Protein AF-A0A970WZ33-F1 (afdb_monomer)

Radius of gyration: 19.09 Å; Cα contacts (8 Å, |Δi|>4): 164; chains: 1; bounding box: 56×36×46 Å

Sequence (164 aa):
ATIVTFFVGNKPKPFRVVYDGVVKSFSAMSLLMGVGMFVQILTLNGARGYFVVNALSLPDAWQYVGIAITLPIFGGISAFASASILGGPFVMALLASNEIVVASALSLMAALGEFLPPTAMSATFASNVVGEEKHLNITKAALIPLGVCLAYAMIFIIFIAKIW

Structure (mmCIF, N/CA/C/O backbone):
data_AF-A0A970WZ33-F1
#
_entry.id   AF-A0A970WZ33-F1
#
loop_
_atom_site.group_PDB
_atom_site.id
_atom_site.type_symbol
_atom_site.label_atom_id
_atom_site.label_alt_id
_atom_site.label_comp_id
_atom_site.label_asym_id
_atom_site.label_entity_id
_atom_site.label_seq_id
_atom_site.pdbx_PDB_ins_code
_atom_site.Cartn_x
_atom_site.Cartn_y
_atom_site.Cartn_z
_atom_site.occupancy
_atom_site.B_iso_or_equiv
_atom_site.auth_seq_id
_atom_site.auth_comp_id
_atom_site.auth_asym_id
_atom_site.auth_atom_id
_atom_site.pdbx_PDB_model_num
ATOM 1 N N . ALA A 1 1 ? -27.255 -0.936 0.054 1.00 49.78 1 ALA A N 1
ATOM 2 C CA . ALA A 1 1 ? -27.794 -0.730 1.418 1.00 49.78 1 ALA A CA 1
ATOM 3 C C . ALA A 1 1 ? -28.642 0.545 1.542 1.00 49.78 1 ALA A C 1
ATOM 5 O O . ALA A 1 1 ? -29.713 0.467 2.116 1.00 49.78 1 ALA A O 1
ATOM 6 N N . THR A 1 2 ? -28.235 1.684 0.966 1.00 54.97 2 THR A N 1
ATOM 7 C CA . THR A 1 2 ? -28.868 3.013 1.148 1.00 54.97 2 THR A CA 1
ATOM 8 C C . THR A 1 2 ? -30.343 3.136 0.735 1.00 54.97 2 THR A C 1
ATOM 10 O O . THR A 1 2 ? -31.091 3.868 1.374 1.00 54.97 2 THR A O 1
ATOM 13 N N . ILE A 1 3 ? -30.789 2.422 -0.305 1.00 57.09 3 ILE A N 1
ATOM 14 C CA . ILE A 1 3 ? -32.181 2.511 -0.795 1.00 57.09 3 ILE A CA 1
ATOM 15 C C . ILE A 1 3 ? -33.164 1.828 0.171 1.00 57.09 3 ILE A C 1
ATOM 17 O O . ILE A 1 3 ? -34.266 2.322 0.393 1.00 57.09 3 ILE A O 1
ATOM 21 N N . VAL A 1 4 ? -32.751 0.721 0.794 1.00 53.09 4 VAL A N 1
ATOM 22 C CA . VAL A 1 4 ? -33.619 -0.093 1.663 1.00 53.09 4 VAL A CA 1
ATOM 23 C C . VAL A 1 4 ? -33.851 0.595 3.015 1.00 53.09 4 VAL A C 1
ATOM 25 O O . VAL A 1 4 ? -34.934 0.509 3.588 1.00 53.09 4 VAL A O 1
ATOM 28 N N . THR A 1 5 ? -32.873 1.367 3.496 1.00 58.66 5 THR A N 1
ATOM 29 C CA . THR A 1 5 ? -32.975 2.125 4.751 1.00 58.66 5 THR A CA 1
ATOM 30 C C . THR A 1 5 ? -33.986 3.270 4.688 1.00 58.66 5 THR A C 1
ATOM 32 O O . THR A 1 5 ? -34.529 3.651 5.722 1.00 58.66 5 THR A O 1
ATOM 35 N N . PHE A 1 6 ? -34.270 3.801 3.493 1.00 58.91 6 PHE A N 1
ATOM 36 C CA . PHE A 1 6 ? -35.223 4.901 3.308 1.00 58.91 6 PHE A CA 1
ATOM 37 C C . PHE A 1 6 ? -36.682 4.463 3.508 1.00 58.91 6 PHE A C 1
ATOM 39 O O . PHE A 1 6 ? -37.526 5.287 3.847 1.00 58.91 6 PHE A O 1
ATOM 46 N N . PHE A 1 7 ? -36.969 3.170 3.315 1.00 58.44 7 PHE A N 1
ATOM 47 C CA . PHE A 1 7 ? -38.326 2.617 3.354 1.00 58.44 7 PHE A CA 1
ATOM 48 C C . PHE A 1 7 ? -38.691 1.921 4.676 1.00 58.44 7 PHE A C 1
ATOM 50 O O . PHE A 1 7 ? -39.873 1.761 4.960 1.00 58.44 7 PHE A O 1
ATOM 57 N N . VAL A 1 8 ? -37.706 1.521 5.489 1.00 59.72 8 VAL A N 1
ATOM 58 C CA . VAL A 1 8 ? -37.926 0.719 6.716 1.00 59.72 8 VAL A CA 1
ATOM 59 C C . VAL A 1 8 ? -37.568 1.486 8.004 1.00 59.72 8 VAL A C 1
ATOM 61 O O . VAL A 1 8 ? -37.979 1.099 9.095 1.00 59.72 8 VAL A O 1
ATOM 64 N N . GLY A 1 9 ? -36.822 2.594 7.909 1.00 57.22 9 GLY A N 1
ATOM 65 C CA . GLY A 1 9 ? -36.303 3.337 9.062 1.00 57.22 9 GLY A CA 1
ATOM 66 C C . GLY A 1 9 ? -37.112 4.579 9.456 1.00 57.22 9 GLY A C 1
ATOM 67 O O . GLY A 1 9 ? -37.678 5.275 8.618 1.00 57.22 9 GLY A O 1
ATOM 68 N N . ASN A 1 10 ? -37.110 4.889 10.756 1.00 63.41 10 ASN A N 1
ATOM 69 C CA . ASN A 1 10 ? -37.686 6.104 11.347 1.00 63.41 10 ASN A CA 1
ATOM 70 C C . ASN A 1 10 ? -37.208 7.374 10.604 1.00 63.41 10 ASN A C 1
ATOM 72 O O . ASN A 1 10 ? -36.025 7.453 10.276 1.00 63.41 10 ASN A O 1
ATOM 76 N N . LYS A 1 11 ? -38.092 8.364 10.362 1.00 58.56 11 LYS A N 1
ATOM 77 C CA . LYS A 1 11 ? -37.810 9.561 9.530 1.00 58.56 11 LYS A CA 1
ATOM 78 C C . LYS A 1 11 ? -36.447 10.188 9.889 1.00 58.56 11 LYS A C 1
ATOM 80 O O . LYS A 1 11 ? -36.343 10.818 10.949 1.00 58.56 11 LYS A O 1
ATOM 85 N N . PRO A 1 12 ? -35.404 10.057 9.047 1.00 61.62 12 PRO A N 1
ATOM 86 C CA . PRO A 1 12 ? -34.106 10.624 9.371 1.00 61.62 12 PRO A CA 1
ATOM 87 C C . PRO A 1 12 ? -34.217 12.150 9.338 1.00 61.62 12 PRO A C 1
ATOM 89 O O . PRO A 1 12 ? -34.685 12.725 8.359 1.00 61.62 12 PRO A O 1
ATOM 92 N N . LYS A 1 13 ? -33.794 12.827 10.411 1.00 75.81 13 LYS A N 1
ATOM 93 C CA . LYS A 1 13 ? -33.644 14.290 10.405 1.00 75.81 13 LYS A CA 1
ATOM 94 C C . LYS A 1 13 ? -32.429 14.615 9.525 1.00 75.81 13 LYS A C 1
ATOM 96 O O . LYS A 1 13 ? -31.311 14.365 9.985 1.00 75.81 13 LYS A O 1
ATOM 101 N N . PRO A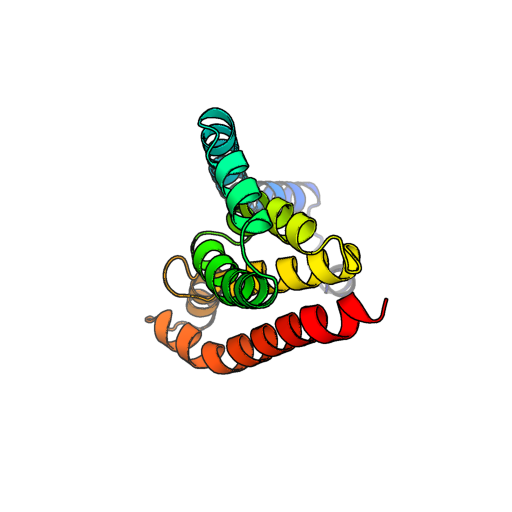 1 14 ? -32.596 15.164 8.305 1.00 75.88 14 PRO A N 1
ATOM 102 C CA . PRO A 1 14 ? -31.507 15.269 7.328 1.00 75.88 14 PRO A CA 1
ATOM 103 C C . PRO A 1 14 ? -30.322 16.066 7.880 1.00 75.88 14 PRO A C 1
ATOM 105 O O . PRO A 1 14 ? -29.174 15.673 7.716 1.00 75.88 14 PRO A O 1
ATOM 108 N N . PHE A 1 15 ? -30.606 17.115 8.654 1.00 78.38 15 PHE A N 1
ATOM 109 C CA . PHE A 1 15 ? -29.592 17.965 9.274 1.00 78.38 15 PHE A CA 1
ATOM 110 C C . PHE A 1 15 ? -28.697 17.223 10.282 1.00 78.38 15 PHE A C 1
ATOM 112 O O . PHE A 1 15 ? -27.497 17.466 10.347 1.00 78.38 15 PHE A O 1
ATOM 119 N N . ARG A 1 16 ? -29.266 16.281 11.049 1.00 81.69 16 ARG A N 1
ATOM 120 C CA . ARG A 1 16 ? -28.522 15.506 12.053 1.00 81.69 16 ARG A CA 1
ATOM 121 C C . ARG A 1 16 ? -27.679 14.410 11.407 1.00 81.69 16 ARG A C 1
ATOM 123 O O . ARG A 1 16 ? -26.558 14.190 11.834 1.00 81.69 16 ARG A O 1
ATOM 130 N N . VAL A 1 17 ? -28.183 13.784 10.341 1.00 84.56 17 VAL A N 1
ATOM 131 C CA . VAL A 1 17 ? -27.427 12.782 9.570 1.00 84.56 17 VAL A CA 1
ATOM 132 C C . VAL A 1 17 ? -26.228 13.417 8.864 1.00 84.56 17 VAL A C 1
ATOM 134 O O . VAL A 1 17 ? -25.144 12.842 8.880 1.00 84.56 17 VAL A O 1
ATOM 137 N N . VAL A 1 18 ? -26.399 14.612 8.288 1.00 85.12 18 VAL A N 1
ATOM 138 C CA . VAL A 1 18 ? -25.289 15.368 7.689 1.00 85.12 18 VAL A CA 1
ATOM 139 C C . VAL A 1 18 ? -24.264 15.751 8.755 1.00 85.12 18 VAL A C 1
ATOM 141 O O . VAL A 1 18 ? -23.078 15.513 8.554 1.00 85.12 18 VAL A O 1
ATOM 144 N N . TYR A 1 19 ? -24.709 16.271 9.905 1.00 88.12 19 TYR A N 1
ATOM 145 C CA . TYR A 1 19 ? -23.815 16.602 11.016 1.00 88.12 19 TYR A CA 1
ATOM 146 C C . TYR A 1 19 ? -23.018 15.381 11.499 1.00 88.12 19 TYR A C 1
ATOM 148 O O . TYR A 1 19 ? -21.792 15.427 11.539 1.00 88.12 19 TYR A O 1
ATOM 156 N N . ASP A 1 20 ? -23.690 14.259 11.771 1.00 86.12 20 ASP A N 1
ATOM 157 C CA . ASP A 1 20 ? -23.037 13.021 12.209 1.00 86.12 20 ASP A CA 1
ATOM 158 C C . ASP A 1 20 ? -22.085 12.464 11.135 1.00 86.12 20 ASP A C 1
ATOM 160 O O . ASP A 1 20 ? -21.044 11.893 11.459 1.00 86.12 20 ASP A O 1
ATOM 164 N N . GLY A 1 21 ? -22.413 12.642 9.852 1.00 84.75 21 GLY A N 1
ATOM 165 C CA . GLY A 1 21 ? -21.550 12.270 8.731 1.00 84.75 21 GLY A CA 1
ATOM 166 C C . GLY A 1 21 ? -20.270 13.105 8.669 1.00 84.75 21 GLY A C 1
ATOM 167 O O . GLY A 1 21 ? -19.180 12.548 8.520 1.00 84.75 21 GLY A O 1
ATOM 168 N N . VAL A 1 22 ? -20.380 14.425 8.847 1.00 88.56 22 VAL A N 1
ATOM 169 C CA . VAL A 1 22 ? -19.219 15.328 8.919 1.00 88.56 22 VAL A CA 1
ATOM 170 C C . VAL A 1 22 ? -18.355 14.976 10.128 1.00 88.56 22 VAL A C 1
ATOM 172 O O . VAL A 1 22 ? -17.144 14.824 9.986 1.00 88.56 22 VAL A O 1
ATOM 175 N N . VAL A 1 23 ? -18.973 14.745 11.292 1.00 87.94 23 VAL A N 1
ATOM 176 C CA . VAL A 1 23 ? -18.245 14.386 12.515 1.00 87.94 23 VAL A CA 1
ATOM 177 C C . VAL A 1 23 ? -17.467 13.078 12.346 1.00 87.94 23 VAL A C 1
ATOM 179 O O . VAL A 1 23 ? -16.292 13.011 12.700 1.00 87.94 23 VAL A O 1
ATOM 182 N N . LYS A 1 24 ? -18.075 12.054 11.735 1.00 85.31 24 LYS A N 1
ATOM 183 C CA . LYS A 1 24 ? -17.392 10.784 11.426 1.00 85.31 24 LYS A CA 1
ATOM 184 C C . LYS A 1 24 ? -16.258 10.946 10.410 1.00 85.31 24 LYS A C 1
ATOM 186 O O . LYS A 1 24 ? -15.265 10.228 10.488 1.00 85.31 24 LYS A O 1
ATOM 191 N N . SER A 1 25 ? -16.378 11.898 9.485 1.00 86.50 25 SER A N 1
ATOM 192 C CA . SER A 1 25 ? -15.369 12.145 8.448 1.00 86.50 25 SER A CA 1
ATOM 193 C C . SER A 1 25 ? -14.096 12.793 8.996 1.00 86.50 25 SER A C 1
ATOM 195 O O . SER A 1 25 ? -13.032 12.613 8.404 1.00 86.50 25 SER A O 1
ATOM 197 N N . PHE A 1 26 ? -14.152 13.478 10.147 1.00 88.31 26 PHE A N 1
ATOM 198 C CA . PHE A 1 26 ? -12.967 14.111 10.740 1.00 88.31 26 PHE A CA 1
ATOM 199 C C . PHE A 1 26 ? -11.827 13.128 11.006 1.00 88.31 26 PHE A C 1
ATOM 201 O O . PHE A 1 26 ? -10.669 13.497 10.829 1.00 88.31 26 PHE A O 1
ATOM 208 N N . SER A 1 27 ? -12.136 11.877 11.367 1.00 83.50 27 SER A N 1
ATOM 209 C CA . SER A 1 27 ? -11.105 10.855 11.585 1.00 83.50 27 SER A CA 1
ATOM 210 C C . SER A 1 27 ? -10.355 10.490 10.300 1.00 83.50 27 SER A C 1
ATOM 212 O O . SER A 1 27 ? -9.162 10.211 10.348 1.00 83.50 27 SER A O 1
ATOM 214 N N . ALA A 1 28 ? -11.033 10.480 9.149 1.00 81.69 28 ALA A N 1
ATOM 215 C CA . ALA A 1 28 ? -10.384 10.245 7.862 1.00 81.69 28 ALA A CA 1
ATOM 216 C C . ALA A 1 28 ? -9.618 11.493 7.397 1.00 81.69 28 ALA A C 1
ATOM 218 O O . ALA A 1 28 ? -8.504 11.393 6.889 1.00 81.69 28 ALA A O 1
ATOM 219 N N 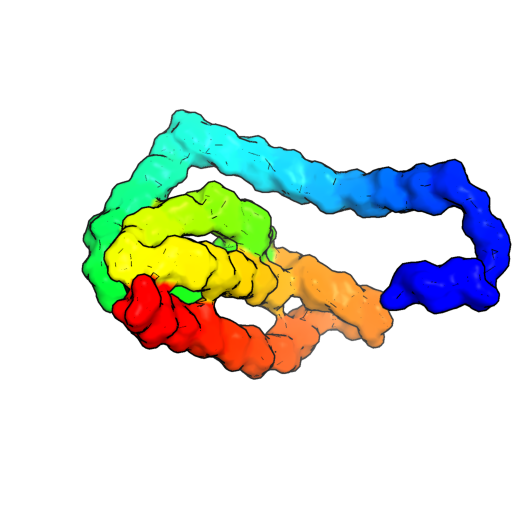. MET A 1 29 ? -10.186 12.684 7.615 1.00 86.56 29 MET A N 1
ATOM 220 C CA . MET A 1 29 ? -9.543 13.952 7.261 1.00 86.56 29 MET A CA 1
ATOM 221 C C . MET A 1 29 ? -8.250 14.189 8.052 1.00 86.56 29 MET A C 1
ATOM 223 O O . MET A 1 29 ? -7.279 14.667 7.471 1.00 86.56 29 MET A O 1
ATOM 227 N N . SER A 1 30 ? -8.201 13.832 9.341 1.00 86.44 30 SER A N 1
ATOM 228 C CA . SER A 1 30 ? -6.984 13.958 10.155 1.00 86.44 30 SER A CA 1
ATOM 229 C C . SER A 1 30 ? -5.867 13.034 9.664 1.00 86.44 30 SER A C 1
ATOM 231 O O . SER A 1 30 ? -4.720 13.470 9.551 1.00 86.44 30 SER A O 1
ATOM 233 N N . LEU A 1 31 ? -6.203 11.796 9.285 1.00 83.88 31 LEU A N 1
ATOM 234 C CA . LEU A 1 31 ? -5.264 10.856 8.673 1.00 83.88 31 LEU A CA 1
ATOM 235 C C . LEU A 1 31 ? -4.715 11.403 7.346 1.00 83.88 31 LEU A C 1
ATOM 237 O O . LEU A 1 31 ? -3.501 11.457 7.157 1.00 83.88 31 LEU A O 1
ATOM 241 N N . LEU A 1 32 ? -5.597 11.851 6.445 1.00 84.06 32 LEU A N 1
ATOM 242 C CA . LEU A 1 32 ? -5.204 12.397 5.140 1.00 84.06 32 LEU A CA 1
ATOM 243 C C . LEU A 1 32 ? -4.375 13.680 5.270 1.00 84.06 32 LEU A C 1
ATOM 245 O O . LEU A 1 32 ? -3.435 13.876 4.503 1.00 84.06 32 LEU A O 1
ATOM 249 N N . MET A 1 33 ? -4.673 14.529 6.256 1.00 89.25 33 MET A N 1
ATOM 250 C CA . MET A 1 33 ? -3.881 15.725 6.548 1.00 89.25 33 MET A CA 1
ATOM 251 C C . MET A 1 33 ? -2.460 15.360 6.995 1.00 89.25 33 MET A C 1
ATOM 253 O O . MET A 1 33 ? -1.499 15.916 6.464 1.00 89.25 33 MET A O 1
ATOM 257 N N . GLY A 1 34 ? -2.314 14.397 7.913 1.00 86.69 34 GLY A N 1
ATOM 258 C CA . GLY A 1 34 ? -1.003 13.918 8.360 1.00 86.69 34 GLY A CA 1
ATOM 259 C C . GLY A 1 34 ? -0.177 13.324 7.217 1.00 86.69 34 GLY A C 1
ATOM 260 O O . GLY A 1 34 ? 0.988 13.681 7.034 1.00 86.69 34 GLY A O 1
ATOM 261 N N . VAL A 1 35 ? -0.802 12.485 6.385 1.00 84.00 35 VAL A N 1
ATOM 262 C CA . VAL A 1 35 ? -0.164 11.929 5.182 1.00 84.00 35 VAL A CA 1
ATOM 263 C C . VAL A 1 35 ? 0.227 13.038 4.198 1.00 84.00 35 VAL A C 1
ATOM 265 O O . VAL A 1 35 ? 1.337 13.021 3.671 1.00 84.00 35 VAL A O 1
ATOM 268 N N . GLY A 1 36 ? -0.634 14.035 3.979 1.00 86.50 36 GLY A N 1
ATOM 269 C CA . GLY A 1 36 ? -0.363 15.155 3.075 1.00 86.50 36 GLY A CA 1
ATOM 270 C C . GLY A 1 36 ? 0.849 15.988 3.497 1.00 86.50 36 GLY A C 1
ATOM 271 O O . GLY A 1 36 ? 1.721 16.267 2.673 1.00 86.50 36 GLY A O 1
ATOM 272 N N . MET A 1 37 ? 0.952 16.324 4.786 1.00 90.62 37 MET A N 1
ATOM 273 C CA . MET A 1 37 ? 2.116 17.034 5.331 1.00 90.62 37 MET A CA 1
ATOM 274 C C . MET A 1 37 ? 3.397 16.206 5.188 1.00 90.62 37 MET A C 1
ATOM 276 O O . MET A 1 37 ? 4.439 16.729 4.794 1.00 90.62 37 MET A O 1
ATOM 280 N N . PHE A 1 38 ? 3.322 14.896 5.431 1.00 85.38 38 PHE A N 1
ATOM 281 C CA . PHE A 1 38 ? 4.459 13.996 5.246 1.00 85.38 38 PHE A CA 1
ATOM 282 C C . PHE A 1 38 ? 4.938 13.952 3.785 1.00 85.38 38 PHE A C 1
ATOM 284 O O . PHE A 1 38 ? 6.134 14.085 3.518 1.00 85.38 38 PHE A O 1
ATOM 291 N N . VAL A 1 39 ? 4.015 13.851 2.823 1.00 84.25 39 VAL A N 1
ATOM 292 C CA . VAL A 1 39 ? 4.332 13.887 1.383 1.00 84.25 39 VAL A CA 1
ATOM 293 C C . VAL A 1 39 ? 4.973 15.219 0.986 1.00 84.25 39 VAL A C 1
ATOM 295 O O . VAL A 1 39 ? 5.915 15.241 0.188 1.00 84.25 39 VAL A O 1
ATOM 298 N N . GLN A 1 40 ? 4.502 16.333 1.549 1.00 89.31 40 GLN A N 1
ATOM 299 C CA . GLN A 1 40 ? 5.084 17.653 1.308 1.00 89.31 40 GLN A CA 1
ATOM 300 C C . GLN A 1 40 ? 6.522 17.736 1.831 1.00 89.31 40 GLN A C 1
ATOM 302 O O . GLN A 1 40 ? 7.400 18.170 1.090 1.00 89.31 40 GLN A O 1
ATOM 307 N N . ILE A 1 41 ? 6.798 17.240 3.041 1.00 90.88 41 ILE A N 1
ATOM 308 C CA . ILE A 1 41 ? 8.156 17.204 3.612 1.00 90.88 41 ILE A CA 1
ATOM 309 C C . ILE A 1 41 ? 9.083 16.302 2.782 1.00 90.88 41 ILE A C 1
ATOM 311 O O . ILE A 1 41 ? 10.217 16.686 2.496 1.00 90.88 41 ILE A O 1
ATOM 315 N N . LEU A 1 42 ? 8.609 15.132 2.342 1.00 87.88 42 LEU A N 1
ATOM 316 C CA . LEU A 1 42 ? 9.361 14.235 1.453 1.00 87.88 42 LEU A CA 1
ATOM 317 C C . LEU A 1 42 ? 9.672 14.870 0.096 1.00 87.88 42 LEU A C 1
ATOM 319 O O . LEU A 1 42 ? 10.732 14.622 -0.481 1.00 87.88 42 LEU A O 1
ATOM 323 N N . THR A 1 43 ? 8.743 15.671 -0.422 1.00 84.69 43 THR A N 1
ATOM 324 C CA . THR A 1 43 ? 8.945 16.423 -1.662 1.00 84.69 43 THR A CA 1
ATOM 325 C C . THR A 1 43 ? 9.975 17.530 -1.444 1.00 84.69 43 THR A C 1
ATOM 327 O O . THR A 1 43 ? 10.882 17.682 -2.255 1.00 84.69 43 THR A O 1
ATOM 330 N N . LEU A 1 44 ? 9.893 18.241 -0.318 1.00 91.25 44 LEU A N 1
ATOM 331 C CA . LEU A 1 44 ? 10.781 19.353 0.022 1.00 91.25 44 LEU A CA 1
ATOM 332 C C . LEU A 1 44 ? 12.229 18.905 0.286 1.00 91.25 44 LEU A C 1
ATOM 334 O O . LEU A 1 44 ? 13.159 19.611 -0.081 1.00 91.25 44 LEU A O 1
ATOM 338 N N . ASN A 1 45 ? 12.429 17.709 0.848 1.00 90.00 45 ASN A N 1
ATOM 339 C CA . ASN A 1 45 ? 13.757 17.109 1.044 1.00 90.00 45 ASN A CA 1
ATOM 340 C C . ASN A 1 45 ? 14.289 16.370 -0.199 1.00 90.00 45 ASN A C 1
ATOM 342 O O . ASN A 1 45 ? 15.358 15.769 -0.147 1.00 90.00 45 ASN A O 1
ATOM 346 N N . GLY A 1 46 ? 13.538 16.334 -1.305 1.00 83.62 46 GLY A N 1
ATOM 347 C CA . GLY A 1 46 ? 13.935 15.613 -2.519 1.00 83.62 46 GLY A CA 1
ATOM 348 C C . GLY A 1 46 ? 13.883 14.082 -2.413 1.00 83.62 46 GLY A C 1
ATOM 349 O O . GLY A 1 46 ? 14.121 13.393 -3.405 1.00 83.62 46 GLY A O 1
ATOM 350 N N . ALA A 1 47 ? 13.499 13.525 -1.259 1.00 84.88 47 ALA A N 1
ATOM 351 C CA . ALA A 1 47 ? 13.362 12.084 -1.046 1.00 84.88 47 ALA A CA 1
ATOM 352 C C . ALA A 1 47 ? 12.353 11.449 -2.018 1.00 84.88 47 ALA A C 1
ATOM 354 O O . ALA A 1 47 ? 12.578 10.351 -2.521 1.00 84.88 47 ALA A O 1
ATOM 355 N N . ARG A 1 48 ? 11.276 12.166 -2.369 1.00 80.12 48 ARG A N 1
ATOM 356 C CA . ARG A 1 48 ? 10.334 11.726 -3.414 1.00 80.12 48 ARG A CA 1
ATOM 357 C C . ARG A 1 48 ? 11.023 11.526 -4.770 1.00 80.12 48 ARG A C 1
ATOM 359 O O . ARG A 1 48 ? 10.753 10.538 -5.444 1.00 80.12 48 ARG A O 1
ATOM 366 N N . GLY A 1 49 ? 11.918 12.435 -5.157 1.00 78.38 49 GLY A N 1
ATOM 367 C CA . GLY A 1 49 ? 12.700 12.317 -6.392 1.00 78.38 49 GLY A CA 1
ATOM 368 C C . GLY A 1 49 ? 13.696 11.161 -6.327 1.00 78.38 49 GLY A C 1
ATOM 369 O O . GLY A 1 49 ? 13.834 10.413 -7.290 1.00 78.38 49 GLY A O 1
ATOM 370 N N . TYR A 1 50 ? 14.309 10.946 -5.162 1.00 83.56 50 TYR A N 1
ATOM 371 C CA . TYR A 1 50 ? 15.174 9.793 -4.920 1.00 83.56 50 TYR A CA 1
ATOM 372 C C . TYR A 1 50 ? 14.433 8.460 -5.122 1.00 83.56 50 TYR A C 1
ATOM 374 O O . TYR A 1 50 ? 14.979 7.554 -5.748 1.00 83.56 50 TYR A O 1
ATOM 382 N N . PHE A 1 51 ? 13.173 8.341 -4.684 1.00 81.81 51 PHE A N 1
ATOM 383 C CA . PHE A 1 51 ? 12.361 7.148 -4.958 1.00 81.81 51 PHE A CA 1
ATOM 384 C C . PHE A 1 51 ? 12.098 6.933 -6.453 1.00 81.81 51 PHE A C 1
ATOM 386 O O . PHE A 1 51 ? 12.191 5.800 -6.914 1.00 81.81 51 PHE A O 1
ATOM 393 N N . VAL A 1 52 ? 11.827 7.998 -7.219 1.00 76.94 52 VAL A N 1
ATOM 394 C CA . VAL A 1 52 ? 11.648 7.912 -8.683 1.00 76.94 52 VAL A CA 1
ATOM 395 C C . VAL A 1 52 ? 12.921 7.421 -9.364 1.00 76.94 52 VAL A C 1
ATOM 397 O O . VAL A 1 52 ? 12.868 6.487 -10.158 1.00 76.94 52 VAL A O 1
ATOM 400 N N . VAL A 1 53 ? 14.073 8.007 -9.030 1.00 81.56 53 VAL A N 1
ATOM 401 C CA . VAL A 1 53 ? 15.355 7.625 -9.639 1.00 81.56 53 VAL A CA 1
ATOM 402 C C . VAL A 1 53 ? 15.698 6.176 -9.312 1.00 81.56 53 VAL A C 1
ATOM 404 O O . VAL A 1 53 ? 16.091 5.437 -10.209 1.00 81.56 53 VAL A O 1
ATOM 407 N N . ASN A 1 54 ? 15.498 5.740 -8.066 1.00 80.88 54 ASN A N 1
ATOM 408 C CA . ASN A 1 54 ? 15.705 4.340 -7.707 1.00 80.88 54 ASN A CA 1
ATOM 409 C C . ASN A 1 54 ? 14.747 3.419 -8.463 1.00 80.88 54 ASN A C 1
ATOM 411 O O . ASN A 1 54 ? 15.209 2.455 -9.057 1.00 80.88 54 ASN A O 1
ATOM 415 N N . ALA A 1 55 ? 13.449 3.732 -8.510 1.00 74.50 55 ALA A N 1
ATOM 416 C CA . ALA A 1 55 ? 12.473 2.922 -9.239 1.00 74.50 55 ALA A CA 1
ATOM 417 C C . ALA A 1 55 ? 12.856 2.750 -10.720 1.00 74.50 55 ALA A C 1
ATOM 419 O O . ALA A 1 55 ? 12.831 1.630 -11.220 1.00 74.50 55 ALA A O 1
ATOM 420 N N . LEU A 1 56 ? 13.299 3.822 -11.385 1.00 74.94 56 LEU A N 1
ATOM 421 C CA . LEU A 1 56 ? 13.763 3.789 -12.778 1.00 74.94 56 LEU A CA 1
ATOM 422 C C . LEU A 1 56 ? 15.113 3.080 -12.962 1.00 74.94 56 LEU A C 1
ATOM 424 O O . LEU A 1 56 ? 15.386 2.554 -14.035 1.00 74.94 56 LEU A O 1
ATOM 428 N N . SER A 1 57 ? 15.963 3.070 -11.934 1.00 75.44 57 SER A N 1
ATOM 429 C CA . SER A 1 57 ? 17.298 2.456 -11.989 1.00 75.44 57 SER A CA 1
ATOM 430 C C . SER A 1 57 ? 17.291 0.958 -11.664 1.00 75.44 57 SER A C 1
ATOM 432 O O . SER A 1 57 ? 18.314 0.294 -11.830 1.00 75.44 57 SER A O 1
ATOM 434 N N . LEU A 1 58 ? 16.173 0.410 -11.173 1.00 72.94 58 LEU A N 1
ATOM 435 C CA . LEU A 1 58 ? 16.049 -1.021 -10.902 1.00 72.94 58 LEU A CA 1
ATOM 436 C C . LEU A 1 58 ? 15.862 -1.814 -12.215 1.00 72.94 58 LEU A C 1
ATOM 438 O O . LEU A 1 58 ? 15.048 -1.412 -13.041 1.00 72.94 58 LEU A O 1
ATOM 442 N N . PRO A 1 59 ? 16.532 -2.972 -12.388 1.00 72.19 59 PRO A N 1
ATOM 443 C CA . PRO A 1 59 ? 16.260 -3.897 -13.493 1.00 72.19 59 PRO A CA 1
ATOM 444 C C . PRO A 1 59 ? 14.814 -4.414 -13.461 1.00 72.19 59 PRO A C 1
ATOM 446 O O . PRO A 1 59 ? 14.300 -4.684 -12.373 1.00 72.19 59 PRO A O 1
ATOM 449 N N . ASP A 1 60 ? 14.200 -4.650 -14.628 1.00 67.94 60 ASP A N 1
ATOM 450 C CA . ASP A 1 60 ? 12.780 -5.031 -14.785 1.00 67.94 60 ASP A CA 1
ATOM 451 C C . ASP A 1 60 ? 12.313 -6.115 -13.796 1.00 67.94 60 ASP A C 1
ATOM 453 O O . ASP A 1 60 ? 11.293 -5.970 -13.129 1.00 67.94 60 ASP A O 1
ATOM 457 N N . ALA A 1 61 ? 13.083 -7.195 -13.624 1.00 67.19 61 ALA A N 1
ATOM 458 C CA . ALA A 1 61 ? 12.726 -8.282 -12.706 1.00 67.19 61 ALA A CA 1
ATOM 459 C C . ALA A 1 61 ? 12.736 -7.855 -11.224 1.00 67.19 61 ALA A C 1
ATOM 461 O O . ALA A 1 61 ? 11.918 -8.323 -10.431 1.00 67.19 61 ALA A O 1
ATOM 462 N N . TRP A 1 62 ? 13.646 -6.955 -10.844 1.00 72.56 62 TRP A N 1
ATOM 463 C CA . TRP A 1 62 ? 13.764 -6.451 -9.476 1.00 72.56 62 TRP A CA 1
ATOM 464 C C . TRP A 1 62 ? 12.721 -5.377 -9.169 1.00 72.56 62 TRP A C 1
ATOM 466 O O . TRP A 1 62 ? 12.332 -5.231 -8.012 1.00 72.56 62 TRP A O 1
ATOM 476 N N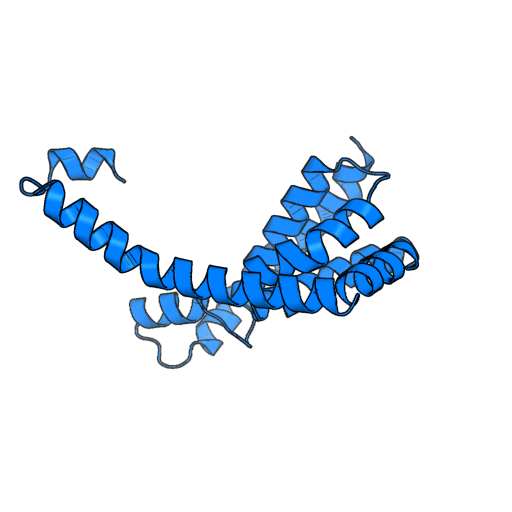 . GLN A 1 63 ? 12.228 -4.656 -10.183 1.00 73.12 63 GLN A N 1
ATOM 477 C CA . GLN A 1 63 ? 11.129 -3.702 -10.022 1.00 73.12 63 GLN A CA 1
ATOM 478 C C . GLN A 1 63 ? 9.852 -4.404 -9.558 1.00 73.12 63 GLN A C 1
ATOM 480 O O . GLN A 1 63 ? 9.252 -3.971 -8.579 1.00 73.12 63 GLN A O 1
ATOM 485 N N . TYR A 1 64 ? 9.476 -5.529 -10.177 1.00 73.38 64 TYR A N 1
ATOM 486 C CA . TYR A 1 64 ? 8.292 -6.297 -9.767 1.00 73.38 64 TYR A CA 1
ATOM 487 C C . TYR A 1 64 ? 8.404 -6.830 -8.332 1.00 73.38 64 TYR A C 1
ATOM 489 O O . TYR A 1 64 ? 7.449 -6.755 -7.560 1.00 73.38 64 TYR A O 1
ATOM 497 N N . VAL A 1 65 ? 9.585 -7.319 -7.941 1.00 75.62 65 VAL A N 1
ATOM 498 C CA . VAL A 1 65 ? 9.850 -7.771 -6.562 1.00 75.62 65 VAL A CA 1
ATOM 499 C C . VAL A 1 65 ? 9.828 -6.591 -5.587 1.00 75.62 65 VAL A C 1
ATOM 501 O O . VAL A 1 65 ? 9.250 -6.682 -4.504 1.00 75.62 65 VAL A O 1
ATOM 504 N N . GLY A 1 66 ? 10.408 -5.459 -5.986 1.00 75.44 66 GLY A N 1
ATOM 505 C CA . GLY A 1 66 ? 10.387 -4.213 -5.231 1.00 75.44 66 GLY A CA 1
ATOM 506 C C . GLY A 1 66 ? 8.962 -3.729 -4.987 1.00 75.44 66 GLY A C 1
ATOM 507 O O . GLY A 1 66 ? 8.608 -3.445 -3.850 1.00 75.44 66 GLY A O 1
ATOM 508 N N . ILE A 1 67 ? 8.115 -3.717 -6.013 1.00 78.81 67 ILE A N 1
ATOM 509 C C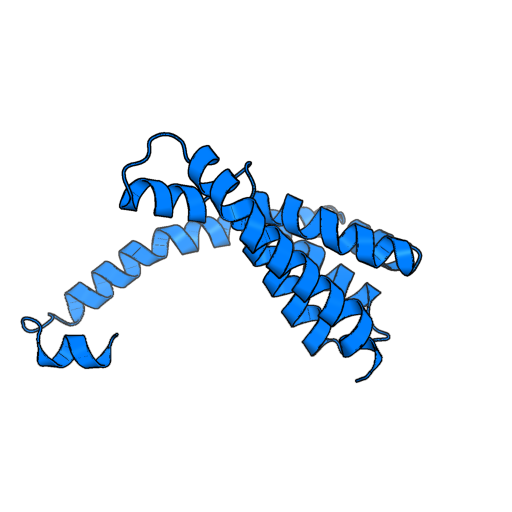A . ILE A 1 67 ? 6.690 -3.377 -5.934 1.00 78.81 67 ILE A CA 1
ATOM 510 C C . ILE A 1 67 ? 5.961 -4.313 -4.961 1.00 78.81 67 ILE A C 1
ATOM 512 O O . ILE A 1 67 ? 5.289 -3.839 -4.045 1.00 78.81 67 ILE A O 1
ATOM 516 N N . ALA A 1 68 ? 6.150 -5.627 -5.105 1.00 78.50 68 ALA A N 1
ATOM 517 C CA . ALA A 1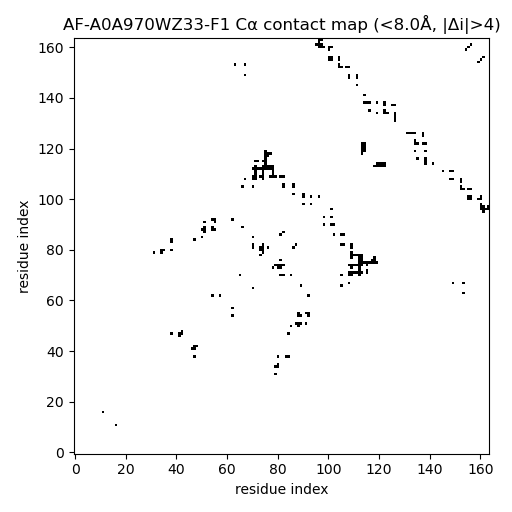 68 ? 5.471 -6.640 -4.296 1.00 78.50 68 ALA A CA 1
ATOM 518 C C . ALA A 1 68 ? 5.823 -6.584 -2.800 1.00 78.50 68 ALA A C 1
ATOM 520 O O . ALA A 1 68 ? 5.025 -7.006 -1.968 1.00 78.50 68 ALA A O 1
ATOM 521 N N . ILE A 1 69 ? 7.008 -6.084 -2.447 1.00 79.31 69 ILE A N 1
ATOM 522 C CA . ILE A 1 69 ? 7.479 -6.019 -1.057 1.00 79.31 69 ILE A CA 1
ATOM 523 C C . ILE A 1 69 ? 7.285 -4.616 -0.481 1.00 79.31 69 ILE A C 1
ATOM 525 O O . ILE A 1 69 ? 6.744 -4.454 0.612 1.00 79.31 69 ILE A O 1
ATOM 529 N N . THR A 1 70 ? 7.708 -3.583 -1.208 1.00 79.88 70 THR A N 1
ATOM 530 C CA . THR A 1 70 ? 7.713 -2.212 -0.689 1.00 79.88 70 THR A CA 1
ATOM 531 C C . THR A 1 70 ? 6.304 -1.649 -0.556 1.00 79.88 70 THR A C 1
ATOM 533 O O . THR A 1 70 ? 6.017 -1.051 0.477 1.00 79.88 70 THR A O 1
ATOM 536 N N . LEU A 1 71 ? 5.395 -1.883 -1.514 1.00 82.69 71 LEU A N 1
ATOM 537 C CA . LEU A 1 71 ? 4.038 -1.329 -1.439 1.00 82.69 71 LEU A CA 1
ATOM 538 C C . LEU A 1 71 ? 3.210 -1.907 -0.294 1.00 82.69 71 LEU A C 1
ATOM 540 O O . LEU A 1 71 ? 2.573 -1.101 0.386 1.00 82.69 71 LEU A O 1
ATOM 544 N N . PRO A 1 72 ? 3.213 -3.228 -0.019 1.00 81.12 72 PRO A N 1
ATOM 545 C CA . PRO A 1 72 ? 2.476 -3.760 1.123 1.00 81.12 72 PRO A CA 1
ATOM 546 C C . PRO A 1 72 ? 3.094 -3.358 2.461 1.00 81.12 72 PRO A C 1
ATOM 548 O O . PRO A 1 72 ? 2.358 -3.061 3.396 1.00 81.12 72 PRO A O 1
ATOM 551 N N . ILE A 1 73 ? 4.429 -3.286 2.561 1.00 81.19 73 ILE A N 1
ATOM 552 C CA . ILE A 1 73 ? 5.104 -2.848 3.795 1.00 81.19 73 ILE A CA 1
ATOM 553 C C . ILE A 1 73 ? 4.791 -1.376 4.087 1.00 81.19 73 ILE A C 1
ATOM 555 O O . ILE A 1 73 ? 4.398 -1.040 5.203 1.00 81.19 73 ILE A O 1
ATOM 559 N N . PHE A 1 74 ? 4.911 -0.499 3.087 1.00 78.94 74 PHE A N 1
ATOM 560 C CA . PHE A 1 74 ? 4.581 0.921 3.241 1.00 78.94 74 PHE A CA 1
ATOM 561 C C . PHE A 1 74 ? 3.068 1.140 3.382 1.00 78.94 74 PHE A C 1
ATOM 563 O O . PHE A 1 74 ? 2.626 2.016 4.125 1.00 78.94 74 PHE A O 1
ATOM 570 N N . GLY A 1 75 ? 2.260 0.304 2.725 1.00 79.56 75 GLY A N 1
ATOM 571 C CA . GLY A 1 75 ? 0.807 0.266 2.879 1.00 79.56 75 GLY A CA 1
ATOM 572 C C . GLY A 1 75 ? 0.381 -0.146 4.290 1.00 79.56 75 GLY A C 1
ATOM 573 O O . GLY A 1 75 ? -0.616 0.361 4.793 1.00 79.56 75 GLY A O 1
ATOM 574 N N . GLY A 1 76 ? 1.191 -0.964 4.970 1.00 74.81 76 GLY A N 1
ATOM 575 C CA . GLY A 1 76 ? 1.054 -1.287 6.390 1.00 74.81 76 GLY A CA 1
ATOM 576 C C . GLY A 1 76 ? 1.340 -0.128 7.338 1.00 74.81 76 GLY A C 1
ATOM 577 O O . GLY A 1 76 ? 1.027 -0.236 8.518 1.00 74.81 76 GLY A O 1
ATOM 578 N N . ILE A 1 77 ? 1.891 0.990 6.862 1.00 74.62 77 ILE A N 1
ATOM 579 C CA . ILE A 1 77 ? 1.920 2.262 7.599 1.00 74.62 77 ILE A CA 1
ATOM 580 C C . ILE A 1 77 ? 0.687 3.087 7.218 1.00 74.62 77 ILE A C 1
ATOM 582 O O . ILE A 1 77 ? -0.015 3.612 8.077 1.00 74.62 77 ILE A O 1
ATOM 586 N N . SER A 1 78 ? 0.418 3.207 5.917 1.00 80.62 78 SER A N 1
ATOM 587 C CA . SER A 1 78 ? -0.817 3.779 5.384 1.00 80.62 78 SER A CA 1
ATOM 588 C C . SER A 1 78 ? -0.917 3.504 3.885 1.00 80.62 78 SER A C 1
ATOM 590 O O . SER A 1 78 ? -0.014 3.874 3.126 1.00 80.62 78 SER A O 1
ATOM 592 N N . ALA A 1 79 ? -2.040 2.944 3.428 1.00 82.44 79 ALA A N 1
ATOM 593 C CA . ALA A 1 79 ? -2.304 2.760 1.999 1.00 82.44 79 ALA A CA 1
ATOM 594 C C . ALA A 1 79 ? -2.274 4.088 1.229 1.00 82.44 79 ALA A C 1
ATOM 596 O O . ALA A 1 79 ? -1.709 4.160 0.138 1.00 82.44 79 ALA A O 1
ATOM 597 N N . PHE A 1 80 ? -2.806 5.159 1.825 1.00 81.38 80 PHE A N 1
ATOM 598 C CA . PHE A 1 80 ? -2.824 6.493 1.221 1.00 81.38 80 PHE A CA 1
ATOM 599 C C . PHE A 1 80 ? -1.417 7.075 1.051 1.00 81.38 80 PHE A C 1
ATOM 601 O O . PHE A 1 80 ? -1.105 7.638 0.001 1.00 81.38 80 PHE A O 1
ATOM 608 N N . ALA A 1 81 ? -0.549 6.911 2.054 1.00 79.44 81 ALA A N 1
ATOM 609 C CA . ALA A 1 81 ? 0.835 7.373 1.964 1.00 79.44 81 ALA A CA 1
ATOM 610 C C . ALA A 1 81 ? 1.625 6.568 0.926 1.00 79.44 81 ALA A C 1
ATOM 612 O O . ALA A 1 81 ? 2.308 7.150 0.084 1.00 79.44 81 ALA A O 1
ATOM 613 N N . SER A 1 82 ? 1.485 5.240 0.952 1.00 85.00 82 SER A N 1
ATOM 614 C CA . SER A 1 82 ? 2.125 4.330 -0.001 1.00 85.00 82 SER A CA 1
ATOM 615 C C . SER A 1 82 ? 1.739 4.672 -1.444 1.00 85.00 82 SER A C 1
ATOM 617 O O . SER A 1 82 ? 2.612 4.922 -2.277 1.00 85.00 82 SER A O 1
ATOM 619 N N . ALA A 1 83 ? 0.440 4.818 -1.724 1.00 85.06 83 ALA A N 1
ATOM 620 C CA . ALA A 1 83 ? -0.052 5.191 -3.048 1.00 85.06 83 ALA A CA 1
ATOM 621 C C . ALA A 1 83 ? 0.460 6.572 -3.500 1.00 85.06 83 ALA A C 1
ATOM 623 O O . ALA A 1 83 ? 0.885 6.729 -4.643 1.00 85.06 83 ALA A O 1
ATOM 624 N N . SER A 1 84 ? 0.480 7.568 -2.608 1.00 83.00 84 SER A N 1
ATOM 625 C CA . SER A 1 84 ? 0.869 8.936 -2.974 1.00 83.00 84 SER A CA 1
ATOM 626 C C . SER A 1 84 ? 2.381 9.132 -3.155 1.00 83.00 84 SER A C 1
ATOM 628 O O . SER A 1 84 ? 2.785 10.020 -3.909 1.00 83.00 84 SER A O 1
ATOM 630 N N . ILE A 1 85 ? 3.220 8.351 -2.464 1.00 82.06 85 ILE A N 1
ATOM 631 C CA . ILE A 1 85 ? 4.688 8.476 -2.517 1.00 82.06 85 ILE A CA 1
ATOM 632 C C . ILE A 1 85 ? 5.274 7.528 -3.559 1.00 82.06 85 ILE A C 1
ATOM 634 O O . ILE A 1 85 ? 6.090 7.954 -4.374 1.00 82.06 85 ILE A O 1
ATOM 638 N N . LEU A 1 86 ? 4.859 6.259 -3.529 1.00 83.38 86 LEU A N 1
ATOM 639 C CA . LEU A 1 86 ? 5.440 5.178 -4.325 1.00 83.38 86 LEU A CA 1
ATOM 640 C C . LEU A 1 86 ? 4.647 4.882 -5.604 1.00 83.38 86 LEU A C 1
ATOM 642 O O . LEU A 1 86 ? 5.230 4.401 -6.572 1.00 83.38 86 LEU A O 1
ATOM 646 N N . GLY A 1 87 ? 3.353 5.216 -5.655 1.00 81.62 87 GLY A N 1
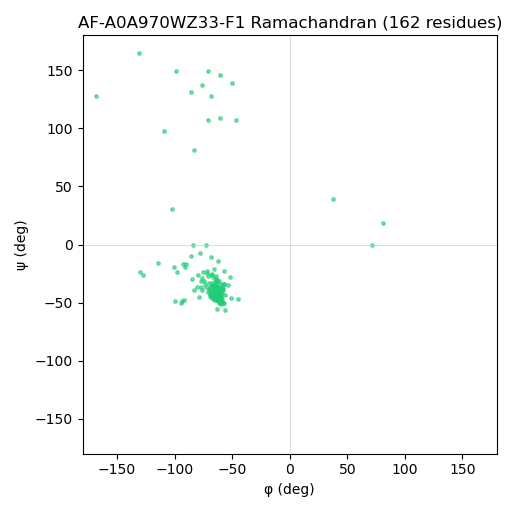ATOM 647 C CA . GLY A 1 87 ? 2.513 4.957 -6.829 1.00 81.62 87 GLY A CA 1
ATOM 648 C C . GLY A 1 87 ? 3.026 5.648 -8.093 1.00 81.62 87 GLY A C 1
ATOM 649 O O . GLY A 1 87 ? 3.217 4.994 -9.109 1.00 81.62 87 GLY A O 1
ATOM 650 N N . GLY A 1 88 ? 3.336 6.946 -8.019 1.00 83.94 88 GLY A N 1
ATOM 651 C CA . GLY A 1 88 ? 3.907 7.692 -9.151 1.00 83.94 88 GLY A CA 1
ATOM 652 C C . GLY A 1 88 ? 5.210 7.081 -9.700 1.00 83.94 88 GLY A C 1
ATOM 653 O O . GLY A 1 88 ? 5.255 6.750 -10.882 1.00 83.94 88 GLY A O 1
ATOM 654 N N . PRO A 1 89 ? 6.250 6.886 -8.864 1.00 82.25 89 PRO A N 1
ATOM 655 C CA . PRO A 1 89 ? 7.485 6.201 -9.250 1.00 82.25 89 PRO A CA 1
ATOM 656 C C . PRO A 1 89 ? 7.274 4.834 -9.908 1.00 82.25 89 PRO A C 1
ATOM 658 O O . PRO A 1 89 ? 7.893 4.553 -10.928 1.00 82.25 89 PRO A O 1
ATOM 661 N N . PHE A 1 90 ? 6.409 3.985 -9.344 1.00 81.44 90 PHE A N 1
ATOM 662 C CA . PHE A 1 90 ? 6.219 2.622 -9.842 1.00 81.44 90 PHE A CA 1
ATOM 663 C C . PHE A 1 90 ? 5.368 2.547 -11.109 1.00 81.44 90 PHE A C 1
ATOM 665 O O . PHE A 1 90 ? 5.636 1.696 -11.951 1.00 81.44 90 PHE A O 1
ATOM 672 N N . VAL A 1 91 ? 4.400 3.452 -11.293 1.00 83.62 91 VAL A N 1
ATOM 673 C CA . VAL A 1 91 ? 3.714 3.597 -12.588 1.00 83.62 91 VAL A CA 1
ATOM 674 C C . VAL A 1 91 ? 4.710 4.052 -13.654 1.00 83.62 91 VAL A C 1
ATOM 676 O O . VAL A 1 91 ? 4.731 3.483 -14.738 1.00 83.62 91 VAL A O 1
ATOM 679 N N . MET A 1 92 ? 5.588 5.013 -13.334 1.00 78.62 92 MET A N 1
ATOM 680 C CA . MET A 1 92 ? 6.617 5.467 -14.276 1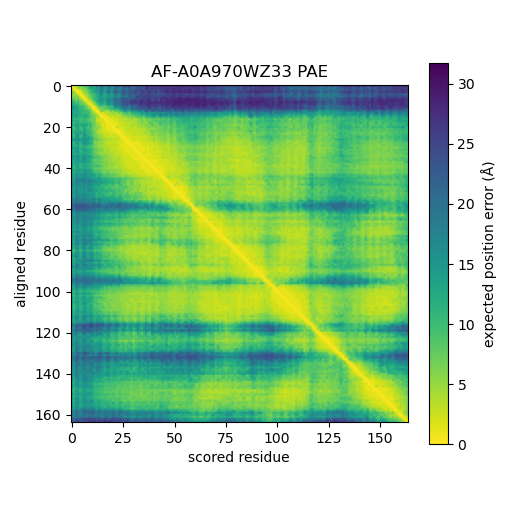.00 78.62 92 MET A CA 1
ATOM 681 C C . MET A 1 92 ? 7.654 4.384 -14.596 1.00 78.62 92 MET A C 1
ATOM 683 O O . MET A 1 92 ? 8.085 4.266 -15.738 1.00 78.62 92 MET A O 1
ATOM 687 N N . ALA A 1 93 ? 8.039 3.562 -13.619 1.00 77.50 93 ALA A N 1
ATOM 688 C CA . ALA A 1 93 ? 8.939 2.433 -13.850 1.00 77.50 93 ALA A CA 1
ATOM 689 C C . ALA A 1 93 ? 8.351 1.405 -14.835 1.00 77.50 93 ALA A C 1
ATOM 691 O O . ALA A 1 93 ? 9.090 0.806 -15.609 1.00 77.50 93 ALA A O 1
ATOM 692 N N . LEU A 1 94 ? 7.022 1.258 -14.861 1.00 75.44 94 LEU A N 1
ATOM 693 C CA . LEU A 1 94 ? 6.288 0.345 -15.743 1.00 75.44 94 LEU A CA 1
ATOM 694 C C . LEU A 1 94 ? 5.626 1.063 -16.940 1.00 75.44 94 LEU A C 1
ATOM 696 O O . LEU A 1 94 ? 4.616 0.594 -17.461 1.00 75.44 94 LEU A O 1
ATOM 700 N N . LEU A 1 95 ? 6.214 2.163 -17.429 1.00 68.56 95 LEU A N 1
ATOM 701 C CA . LEU A 1 95 ? 5.729 2.916 -18.604 1.00 68.56 95 LEU A CA 1
ATOM 702 C C . LEU A 1 95 ? 5.603 2.077 -19.887 1.00 68.56 95 LEU A C 1
ATOM 704 O O . LEU A 1 95 ? 4.857 2.435 -20.792 1.00 68.56 95 LEU A O 1
ATOM 708 N N . ALA A 1 96 ? 6.333 0.965 -19.983 1.00 67.00 96 ALA A N 1
ATOM 709 C CA . ALA A 1 96 ? 6.257 0.045 -21.118 1.00 67.00 96 ALA A CA 1
ATOM 710 C C . ALA A 1 96 ? 4.962 -0.798 -21.144 1.00 67.00 96 ALA A C 1
ATOM 712 O O . ALA A 1 96 ? 4.804 -1.654 -22.011 1.00 67.00 96 ALA A O 1
ATOM 713 N N . SER A 1 97 ? 4.072 -0.617 -20.170 1.00 73.31 97 SER A N 1
ATOM 714 C CA . SER A 1 97 ? 2.847 -1.384 -19.962 1.00 73.31 97 SER A CA 1
ATOM 715 C C . SER A 1 97 ? 1.655 -0.453 -19.751 1.00 73.31 97 SER A C 1
ATOM 717 O O . SER A 1 97 ? 1.819 0.734 -19.481 1.00 73.31 97 SER A O 1
ATOM 719 N N . ASN A 1 98 ? 0.436 -0.985 -19.850 1.00 81.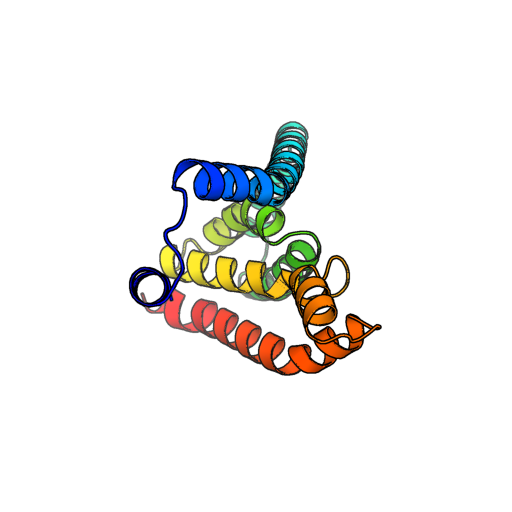62 98 ASN A N 1
ATOM 720 C CA . ASN A 1 98 ? -0.769 -0.179 -19.679 1.00 81.62 98 ASN A CA 1
ATOM 721 C C . ASN A 1 98 ? -0.852 0.461 -18.275 1.00 81.62 98 ASN A C 1
ATOM 723 O O . ASN A 1 98 ? -1.136 -0.213 -17.278 1.00 81.62 98 ASN A O 1
ATOM 727 N N . GLU A 1 99 ? -0.663 1.783 -18.215 1.00 80.94 99 GLU A N 1
ATOM 728 C CA . GLU A 1 99 ? -0.616 2.568 -16.975 1.00 80.94 99 GLU A CA 1
ATOM 729 C C . GLU A 1 99 ? -1.878 2.416 -16.115 1.00 80.94 99 GLU A C 1
ATOM 731 O O . GLU A 1 99 ? -1.790 2.408 -14.888 1.00 80.94 99 GLU A O 1
ATOM 736 N N . ILE A 1 100 ? -3.055 2.248 -16.731 1.00 84.12 100 ILE A N 1
ATOM 737 C CA . ILE A 1 100 ? -4.330 2.102 -16.013 1.00 84.12 100 ILE A CA 1
ATOM 738 C C . ILE A 1 100 ? -4.352 0.771 -15.257 1.00 84.12 100 ILE A C 1
ATOM 740 O O . ILE A 1 100 ? -4.717 0.718 -14.079 1.00 84.12 100 ILE A O 1
ATOM 744 N N . VAL A 1 101 ? -3.930 -0.308 -15.921 1.00 83.81 101 VAL A N 1
ATOM 745 C CA . VAL A 1 101 ? -3.879 -1.646 -15.321 1.00 83.81 101 VAL A CA 1
ATOM 746 C C . VAL A 1 101 ? -2.849 -1.667 -14.197 1.00 83.81 101 VAL A C 1
ATOM 748 O O . VAL A 1 101 ? -3.162 -2.112 -13.091 1.00 83.81 101 VAL A O 1
ATOM 751 N N . VAL A 1 102 ? -1.662 -1.107 -14.436 1.00 84.81 102 VAL A N 1
ATOM 752 C CA . VAL A 1 102 ? -0.608 -0.998 -13.422 1.00 84.81 102 VAL A CA 1
ATOM 753 C C . VAL A 1 102 ? -1.099 -0.187 -12.220 1.00 84.81 102 VAL A C 1
ATOM 755 O O . VAL A 1 102 ? -1.058 -0.683 -11.098 1.00 84.81 102 VAL A O 1
ATOM 758 N N . ALA A 1 103 ? -1.657 1.008 -12.424 1.00 86.00 103 ALA A N 1
ATOM 759 C CA . ALA A 1 103 ? -2.169 1.852 -11.344 1.00 86.00 103 ALA A CA 1
ATOM 760 C C . ALA A 1 103 ? -3.272 1.164 -10.520 1.00 86.00 103 ALA A C 1
ATOM 762 O O . ALA A 1 103 ? -3.305 1.293 -9.291 1.00 86.00 103 ALA A O 1
ATOM 763 N N . SER A 1 104 ? -4.154 0.402 -11.173 1.00 86.19 104 SER A N 1
ATOM 764 C CA . SER A 1 104 ? -5.206 -0.363 -10.494 1.00 86.19 104 SER A CA 1
ATOM 765 C C . SER A 1 104 ? -4.636 -1.488 -9.620 1.00 86.19 104 SER A C 1
ATOM 767 O O . SER A 1 104 ? -5.046 -1.646 -8.469 1.00 86.19 104 SER A O 1
ATOM 769 N N . ALA A 1 105 ? -3.625 -2.211 -10.111 1.00 86.56 105 ALA A N 1
ATOM 770 C CA . ALA A 1 105 ? -2.956 -3.270 -9.364 1.00 86.56 105 ALA A CA 1
ATOM 771 C C . ALA A 1 105 ? -2.107 -2.719 -8.205 1.00 86.56 105 ALA A C 1
ATOM 773 O O . ALA A 1 105 ? -2.124 -3.278 -7.108 1.00 86.56 105 ALA A O 1
ATOM 774 N N . LEU A 1 106 ? -1.422 -1.587 -8.403 1.00 87.19 106 LEU A N 1
ATOM 775 C CA . LEU A 1 106 ? -0.691 -0.882 -7.343 1.00 87.19 106 LEU A CA 1
ATOM 776 C C . LEU A 1 106 ? -1.641 -0.384 -6.246 1.00 87.19 106 LEU A C 1
ATOM 778 O O . LEU A 1 106 ? -1.329 -0.508 -5.063 1.00 87.19 106 LEU A O 1
ATOM 782 N N . SER A 1 107 ? -2.817 0.122 -6.627 1.00 86.75 107 SER A N 1
ATOM 783 C CA . SER A 1 107 ? -3.860 0.556 -5.689 1.00 86.75 107 SER A CA 1
ATOM 784 C C . SER A 1 107 ? -4.416 -0.618 -4.878 1.00 86.75 107 SER A C 1
ATOM 786 O O . SER A 1 107 ? -4.597 -0.495 -3.667 1.00 86.75 107 SER A O 1
ATOM 788 N N . LEU A 1 108 ? -4.612 -1.780 -5.515 1.00 86.38 108 LEU A N 1
ATOM 789 C CA . LEU A 1 108 ? -4.973 -3.017 -4.821 1.00 86.38 108 LEU A CA 1
ATOM 790 C C . LEU A 1 108 ? -3.883 -3.425 -3.816 1.00 86.38 108 LEU A C 1
ATOM 792 O O . LEU A 1 108 ? -4.197 -3.677 -2.658 1.00 86.38 108 LEU A O 1
ATOM 796 N N . MET A 1 109 ? -2.605 -3.431 -4.209 1.00 85.75 109 MET A N 1
ATOM 797 C CA . MET A 1 109 ? -1.497 -3.774 -3.303 1.00 85.75 109 MET A CA 1
ATOM 798 C C . MET A 1 109 ? -1.341 -2.794 -2.137 1.00 85.75 109 MET A C 1
ATOM 800 O O . MET A 1 109 ? -1.086 -3.223 -1.012 1.00 85.75 109 MET A O 1
ATOM 804 N N . ALA A 1 110 ? -1.536 -1.496 -2.378 1.00 84.88 110 ALA A N 1
ATOM 805 C CA . ALA A 1 110 ? -1.530 -0.490 -1.323 1.00 84.88 110 ALA A CA 1
ATOM 806 C C . ALA A 1 110 ? -2.647 -0.750 -0.297 1.00 84.88 110 ALA A C 1
ATOM 808 O O . ALA A 1 110 ? -2.383 -0.703 0.903 1.00 84.88 110 ALA A O 1
ATOM 809 N N . ALA A 1 111 ? -3.856 -1.098 -0.756 1.00 82.88 111 ALA A N 1
ATOM 810 C CA . ALA A 1 111 ? -4.986 -1.438 0.110 1.00 82.88 111 ALA A CA 1
ATOM 811 C C . ALA A 1 111 ? -4.767 -2.742 0.902 1.00 82.88 111 ALA A C 1
ATOM 813 O O . ALA A 1 111 ? -5.144 -2.826 2.069 1.00 82.88 111 ALA A O 1
ATOM 814 N N . LEU A 1 112 ? -4.110 -3.751 0.313 1.00 82.44 112 LEU A N 1
ATOM 815 C CA . LEU A 1 112 ? -3.741 -4.982 1.033 1.00 82.44 112 LEU A CA 1
ATOM 816 C C . LEU A 1 112 ? -2.766 -4.701 2.186 1.00 82.44 112 LEU A C 1
ATOM 818 O O . LEU A 1 112 ? -2.812 -5.379 3.213 1.00 82.44 112 LEU A O 1
ATOM 822 N N . GLY A 1 113 ? -1.924 -3.674 2.039 1.00 76.94 113 GLY A N 1
ATOM 823 C CA . GLY A 1 113 ? -1.006 -3.218 3.076 1.00 76.94 113 GLY A CA 1
ATOM 824 C C . GLY A 1 113 ? -1.687 -2.912 4.412 1.00 76.94 113 GLY A C 1
ATOM 825 O O . GLY A 1 113 ? -1.128 -3.242 5.452 1.00 76.94 113 GLY A O 1
ATOM 826 N N . GLU A 1 114 ? -2.922 -2.395 4.416 1.00 76.50 114 GLU A N 1
ATOM 827 C CA . GLU A 1 114 ? -3.641 -2.004 5.644 1.00 76.50 114 GLU A CA 1
ATOM 828 C C . GLU A 1 114 ? -3.921 -3.160 6.616 1.00 76.50 114 GLU A C 1
ATOM 830 O O . GLU A 1 114 ? -4.281 -2.930 7.775 1.00 76.50 114 GLU A O 1
ATOM 835 N N . PHE A 1 115 ? -3.776 -4.404 6.156 1.00 71.56 115 PHE A N 1
ATOM 836 C CA . PHE A 1 115 ? -3.937 -5.592 6.984 1.00 71.56 115 PHE A CA 1
ATOM 837 C C . PHE A 1 115 ? -2.626 -6.088 7.606 1.00 71.56 115 PHE A C 1
ATOM 839 O O . PHE A 1 115 ? -2.686 -6.869 8.559 1.00 71.56 115 PHE A O 1
ATOM 846 N N . LEU A 1 116 ? -1.457 -5.665 7.103 1.00 72.44 116 LEU A N 1
ATOM 847 C CA . LEU A 1 116 ? -0.164 -6.072 7.657 1.00 72.44 116 LEU A CA 1
ATOM 848 C C . LEU A 1 116 ? 0.080 -5.423 9.039 1.00 72.44 116 LEU A C 1
ATOM 850 O O . LEU A 1 116 ? -0.379 -4.306 9.294 1.00 72.44 116 LEU A O 1
ATOM 854 N N . PRO A 1 117 ? 0.816 -6.101 9.944 1.00 55.84 117 PRO A N 1
ATOM 855 C CA . PRO A 1 117 ? 1.046 -5.629 11.312 1.00 55.84 117 PRO A CA 1
ATOM 856 C C . PRO A 1 117 ? 2.209 -4.617 11.401 1.00 55.84 117 PRO A C 1
ATOM 858 O O . PRO A 1 117 ? 3.355 -5.003 11.629 1.00 55.84 117 PRO A O 1
ATOM 861 N N . PRO A 1 118 ? 1.943 -3.336 11.081 1.00 53.47 118 PRO A N 1
ATOM 862 C CA . PRO A 1 118 ? 2.370 -2.185 11.904 1.00 53.47 118 PRO A CA 1
ATOM 863 C C . PRO A 1 118 ? 1.252 -1.166 12.236 1.00 53.47 118 PRO A C 1
ATOM 865 O O . PRO A 1 118 ? 1.366 -0.469 13.241 1.00 53.47 118 PRO A O 1
ATOM 868 N N . THR A 1 119 ? 0.176 -1.071 11.437 1.00 59.41 119 THR A N 1
ATOM 869 C CA . THR A 1 119 ? -0.978 -0.174 11.711 1.00 59.41 119 THR A CA 1
ATOM 870 C C . THR A 1 119 ? -2.333 -0.865 11.696 1.00 59.41 119 THR A C 1
ATOM 872 O O . THR A 1 119 ? -3.226 -0.389 12.392 1.00 59.41 119 THR A O 1
ATOM 875 N N . ALA A 1 120 ? -2.481 -1.981 10.966 1.00 60.16 120 ALA A N 1
ATOM 876 C CA . ALA A 1 120 ? -3.599 -2.923 11.043 1.00 60.16 120 ALA A CA 1
ATOM 877 C C . ALA A 1 120 ? -4.980 -2.263 11.268 1.00 60.16 120 ALA A C 1
ATOM 879 O O . ALA A 1 120 ? -5.775 -2.774 12.057 1.00 60.16 120 ALA A O 1
ATOM 880 N N . MET A 1 121 ? -5.277 -1.115 10.638 1.00 65.00 121 MET A N 1
ATOM 881 C CA . MET A 1 121 ? -6.484 -0.331 10.950 1.00 65.00 121 MET A CA 1
ATOM 882 C C . MET A 1 121 ? -7.736 -1.140 10.626 1.00 65.00 121 MET A C 1
ATOM 884 O O . MET A 1 121 ? -8.613 -1.289 11.475 1.00 65.00 121 MET A O 1
ATOM 888 N N . SER A 1 122 ? -7.769 -1.750 9.441 1.00 70.81 122 SER A N 1
ATOM 889 C CA . SER A 1 122 ? -8.861 -2.627 9.015 1.00 70.81 122 SER A CA 1
ATOM 890 C C . SER A 1 122 ? -9.004 -3.856 9.921 1.00 70.81 122 SER A C 1
ATOM 892 O O . SER A 1 122 ? -10.122 -4.236 10.271 1.00 70.81 122 SER A O 1
ATOM 894 N N . ALA A 1 123 ? -7.896 -4.436 10.395 1.00 66.25 123 ALA A N 1
ATOM 895 C CA . ALA A 1 123 ? -7.933 -5.558 11.336 1.00 66.25 123 ALA A CA 1
ATOM 896 C C . ALA A 1 123 ? -8.341 -5.135 12.761 1.00 66.25 123 ALA A C 1
ATOM 898 O O . ALA A 1 123 ? -9.049 -5.879 13.426 1.00 66.25 123 ALA A O 1
ATOM 899 N N . THR A 1 124 ? -7.976 -3.933 13.209 1.00 70.69 124 THR A N 1
ATOM 900 C CA . THR A 1 124 ? -8.360 -3.349 14.506 1.00 70.69 124 THR A CA 1
ATOM 901 C C . THR A 1 124 ? -9.850 -3.019 14.526 1.00 70.69 124 THR A C 1
ATOM 903 O O . THR A 1 124 ? -10.555 -3.377 15.467 1.00 70.69 124 THR A O 1
ATOM 906 N N . PHE A 1 125 ? -10.369 -2.411 13.453 1.00 71.94 125 PHE A N 1
ATOM 907 C CA . PHE A 1 125 ? -11.805 -2.197 13.271 1.00 71.94 125 PHE A CA 1
ATOM 908 C C . PHE A 1 125 ? -12.573 -3.519 13.250 1.00 71.94 125 PHE A C 1
ATOM 910 O O . PHE A 1 125 ? -13.572 -3.645 13.955 1.00 71.94 125 PHE A O 1
ATOM 917 N N . ALA A 1 126 ? -12.092 -4.519 12.506 1.00 70.62 126 ALA A N 1
ATOM 918 C CA . ALA A 1 126 ? -12.706 -5.844 12.489 1.00 70.62 126 ALA A CA 1
ATOM 919 C C . ALA A 1 126 ? -12.681 -6.506 13.878 1.00 70.62 126 ALA A C 1
ATOM 921 O O . ALA A 1 126 ? -13.688 -7.059 14.312 1.00 70.62 126 ALA A O 1
ATOM 922 N N . SER A 1 127 ? -11.575 -6.385 14.615 1.00 72.88 127 SER A N 1
ATOM 923 C CA . SER A 1 127 ? -11.443 -6.904 15.981 1.00 72.88 127 SER A CA 1
ATOM 924 C C . SER A 1 127 ? -12.425 -6.262 16.951 1.00 72.88 127 SER A C 1
ATOM 926 O O . SER A 1 127 ? -13.035 -6.970 17.743 1.00 72.88 127 SER A O 1
ATOM 928 N N . ASN A 1 128 ? -12.630 -4.945 16.857 1.00 73.56 128 ASN A N 1
ATOM 929 C CA . ASN A 1 128 ? -13.595 -4.221 17.687 1.00 73.56 128 ASN A CA 1
ATOM 930 C C . ASN A 1 128 ? -15.049 -4.622 17.392 1.00 73.56 128 ASN A C 1
ATOM 932 O O . ASN A 1 128 ? -15.896 -4.539 18.275 1.00 73.56 128 ASN A O 1
ATOM 936 N N . VAL A 1 129 ? -15.349 -5.061 16.166 1.00 77.75 129 VAL A N 1
ATOM 937 C CA . VAL A 1 129 ? -16.683 -5.558 15.787 1.00 77.75 129 VAL A CA 1
ATOM 938 C C . VAL A 1 129 ? -16.892 -7.011 16.227 1.00 77.75 129 VAL A C 1
ATOM 940 O O . VAL A 1 129 ? -17.996 -7.372 16.626 1.00 77.75 129 VAL A O 1
ATOM 943 N N . VAL A 1 130 ? -15.847 -7.842 16.156 1.00 74.31 130 VAL A N 1
ATOM 944 C CA . VAL A 1 130 ? -15.906 -9.287 16.454 1.00 74.31 130 VAL A CA 1
ATOM 945 C C . VAL A 1 130 ? -15.621 -9.602 17.935 1.00 74.31 130 VAL A C 1
ATOM 947 O O . VAL A 1 130 ? -15.979 -10.675 18.406 1.00 74.31 130 VAL A O 1
ATOM 950 N N . GLY A 1 131 ? -15.044 -8.666 18.695 1.00 64.25 131 GLY A N 1
ATOM 951 C CA . GLY A 1 131 ? -14.766 -8.817 20.130 1.00 64.25 131 GLY A CA 1
ATOM 952 C C . GLY A 1 131 ? -13.493 -9.605 20.463 1.00 64.25 131 GLY A C 1
ATOM 953 O O . GLY A 1 131 ? -13.350 -10.092 21.579 1.00 64.25 131 GLY A O 1
ATOM 954 N N . GLU A 1 132 ? -12.568 -9.747 19.512 1.00 65.00 132 GLU A N 1
ATOM 955 C CA . GLU A 1 132 ? -11.274 -10.417 19.713 1.00 65.00 132 GLU A CA 1
ATOM 956 C C . GLU A 1 132 ? -10.234 -9.434 20.280 1.00 65.00 132 GLU A C 1
ATOM 958 O O . GLU A 1 132 ? -10.048 -8.344 19.735 1.00 65.00 132 GLU A O 1
ATOM 963 N N . GLU A 1 133 ? -9.515 -9.813 21.345 1.00 58.16 133 GLU A N 1
ATOM 964 C CA . GLU A 1 133 ? -8.498 -8.950 21.978 1.00 58.16 133 GLU A CA 1
ATOM 965 C C . GLU A 1 133 ? -7.191 -8.863 21.172 1.00 58.16 133 GLU A C 1
ATOM 967 O O . GLU A 1 133 ? -6.434 -7.901 21.299 1.00 58.16 133 GLU A O 1
ATOM 972 N N . LYS A 1 134 ? -6.897 -9.860 20.324 1.00 61.16 134 LYS A N 1
ATOM 973 C CA . LYS A 1 134 ? -5.650 -9.914 19.545 1.00 61.16 134 LYS A CA 1
ATOM 974 C C . LYS A 1 134 ? -5.917 -9.670 18.065 1.00 61.16 134 LYS A C 1
ATOM 976 O O . LYS A 1 134 ? -6.155 -10.605 17.305 1.00 61.16 134 LYS A O 1
ATOM 981 N N . HIS A 1 135 ? -5.716 -8.428 17.622 1.00 60.03 135 HIS A N 1
ATOM 982 C CA . HIS A 1 135 ? -5.781 -8.020 16.206 1.00 60.03 135 HIS A CA 1
ATOM 983 C C . HIS A 1 135 ? -4.898 -8.892 15.290 1.00 60.03 135 HIS A C 1
ATOM 985 O O . HIS A 1 135 ? -5.218 -9.136 14.130 1.00 60.03 135 HIS A O 1
ATOM 991 N N . LEU A 1 136 ? -3.816 -9.447 15.845 1.00 62.75 136 LEU A N 1
ATOM 992 C CA . LEU A 1 136 ? -2.896 -10.344 15.150 1.00 62.75 136 LEU A CA 1
ATOM 993 C C . LEU A 1 136 ? -3.499 -11.710 14.790 1.00 62.75 136 LEU A C 1
ATOM 995 O O . LEU A 1 136 ? -3.042 -12.315 13.824 1.00 62.75 136 LEU A O 1
ATOM 999 N N . ASN A 1 137 ? -4.502 -12.211 15.519 1.00 63.44 137 ASN A N 1
ATOM 1000 C CA . ASN A 1 137 ? -5.182 -13.457 15.144 1.00 63.44 137 ASN A CA 1
ATOM 1001 C C . ASN A 1 137 ? -6.033 -13.259 13.885 1.00 63.44 137 ASN A C 1
ATOM 1003 O O . ASN A 1 137 ? -6.021 -14.111 12.998 1.00 63.44 137 ASN A O 1
ATOM 1007 N N . ILE A 1 138 ? -6.686 -12.101 13.766 1.00 64.62 138 ILE A N 1
ATOM 1008 C CA . ILE A 1 138 ? -7.461 -11.723 12.579 1.00 64.62 138 ILE A CA 1
ATOM 1009 C C . ILE A 1 138 ? -6.527 -11.489 11.392 1.00 64.62 138 ILE A C 1
ATOM 1011 O O . ILE A 1 138 ? -6.771 -12.017 10.311 1.00 64.62 138 ILE A O 1
ATOM 1015 N N . THR A 1 139 ? -5.409 -10.785 11.592 1.00 64.81 139 THR A N 1
ATOM 1016 C CA . THR A 1 139 ? -4.392 -10.609 10.544 1.00 64.81 139 THR A CA 1
ATOM 1017 C C . THR A 1 139 ? -3.798 -11.944 10.082 1.00 64.81 139 THR A C 1
ATOM 1019 O O . THR A 1 139 ? -3.605 -12.144 8.886 1.00 64.81 139 THR A O 1
ATOM 1022 N N . LYS A 1 140 ? -3.544 -12.893 10.996 1.00 65.88 140 LYS A N 1
ATOM 1023 C CA . LYS A 1 140 ? -3.057 -14.238 10.639 1.00 65.88 140 LYS A CA 1
ATOM 1024 C C . LYS A 1 140 ? -4.095 -15.044 9.860 1.00 65.88 140 LYS A C 1
ATOM 1026 O O . LYS A 1 140 ? -3.731 -15.696 8.887 1.00 65.88 140 LYS A O 1
ATOM 1031 N N . ALA A 1 141 ? -5.370 -14.972 10.240 1.00 68.56 141 ALA A N 1
ATOM 1032 C CA . ALA A 1 141 ? -6.456 -15.594 9.483 1.00 68.56 141 ALA A CA 1
ATOM 1033 C C . ALA A 1 141 ? -6.627 -14.952 8.092 1.00 68.56 141 ALA A C 1
ATOM 1035 O O . ALA A 1 141 ? -6.884 -15.646 7.110 1.00 68.56 141 ALA A O 1
ATOM 1036 N N . ALA A 1 142 ? -6.410 -13.637 7.989 1.00 72.56 142 ALA A N 1
ATOM 1037 C CA . ALA A 1 142 ? -6.457 -12.884 6.738 1.00 72.56 142 ALA A CA 1
ATOM 1038 C C . ALA A 1 142 ? -5.198 -13.043 5.863 1.00 72.56 142 ALA A C 1
ATOM 1040 O O . ALA A 1 142 ? -5.191 -12.603 4.715 1.00 72.56 142 ALA A O 1
ATOM 1041 N N . LEU A 1 143 ? -4.141 -13.701 6.349 1.00 74.56 143 LEU A N 1
ATOM 1042 C CA . LEU A 1 143 ? -2.884 -13.839 5.609 1.00 74.56 143 LEU A CA 1
ATOM 1043 C C . LEU A 1 143 ? -3.050 -14.652 4.317 1.00 74.56 143 LEU A C 1
ATOM 1045 O O . LEU A 1 143 ? -2.449 -14.322 3.297 1.00 74.56 143 LEU A O 1
ATOM 1049 N N . ILE A 1 144 ? -3.901 -15.681 4.346 1.00 78.19 144 ILE A N 1
ATOM 1050 C CA . ILE A 1 144 ? -4.213 -16.510 3.174 1.00 78.19 144 ILE A CA 1
ATOM 1051 C C . ILE A 1 144 ? -4.890 -15.669 2.074 1.00 78.19 144 ILE A C 1
ATOM 1053 O O . ILE A 1 144 ? -4.345 -15.616 0.969 1.00 78.19 144 ILE A O 1
ATOM 1057 N N . PRO A 1 145 ? -6.015 -14.962 2.326 1.00 81.44 145 PRO A N 1
ATOM 1058 C CA . PRO A 1 145 ? -6.626 -14.115 1.302 1.00 81.44 145 PRO A CA 1
ATOM 1059 C C . PRO A 1 145 ? -5.728 -12.945 0.873 1.00 81.44 145 PRO A C 1
ATOM 1061 O O . PRO A 1 145 ? -5.716 -12.606 -0.308 1.00 81.44 145 PRO A O 1
ATOM 1064 N N . LEU A 1 146 ? -4.916 -12.377 1.774 1.00 79.88 146 LEU A N 1
ATOM 1065 C CA . LEU A 1 146 ? -3.921 -11.355 1.417 1.00 79.88 146 LEU A CA 1
ATOM 1066 C C . LEU A 1 146 ? -2.900 -11.878 0.404 1.00 79.88 146 LEU A C 1
ATOM 1068 O O . LEU A 1 146 ? -2.619 -11.205 -0.586 1.00 79.88 146 LEU A O 1
ATOM 1072 N N . GLY A 1 147 ? -2.379 -13.088 0.624 1.00 81.38 147 GLY A N 1
ATOM 1073 C CA . GLY A 1 147 ? -1.444 -13.736 -0.293 1.00 81.38 147 GLY A CA 1
ATOM 1074 C C . GLY A 1 147 ? -2.055 -13.999 -1.670 1.00 81.38 147 GLY A C 1
ATOM 1075 O O . GLY A 1 147 ? -1.406 -13.750 -2.685 1.00 81.38 147 GLY A O 1
ATOM 1076 N N . VAL A 1 148 ? -3.320 -14.430 -1.721 1.00 84.81 148 VAL A N 1
ATOM 1077 C CA . VAL A 1 148 ? -4.041 -14.650 -2.988 1.00 84.81 148 VAL A CA 1
ATOM 1078 C C . VAL A 1 148 ? -4.229 -13.337 -3.752 1.00 84.81 148 VAL A C 1
ATOM 1080 O O . VAL A 1 148 ? -3.957 -13.284 -4.950 1.00 84.81 148 VAL A O 1
ATOM 1083 N N . CYS A 1 149 ? -4.632 -12.261 -3.075 1.00 85.19 149 CYS A N 1
ATOM 1084 C CA . CYS A 1 149 ? -4.798 -10.950 -3.705 1.00 85.19 149 CYS A CA 1
ATOM 1085 C C . CYS A 1 149 ? -3.463 -10.342 -4.165 1.00 85.19 149 CYS A C 1
ATOM 1087 O O . CYS A 1 149 ? -3.416 -9.718 -5.224 1.00 85.19 149 CYS A O 1
ATOM 1089 N N . LEU A 1 150 ? -2.373 -10.551 -3.416 1.00 84.31 150 LEU A N 1
ATOM 1090 C CA . LEU A 1 150 ? -1.025 -10.143 -3.828 1.00 84.31 150 LEU A CA 1
ATOM 1091 C C . LEU A 1 150 ? -0.577 -10.886 -5.088 1.00 84.31 150 LEU A C 1
ATOM 1093 O O . LEU A 1 150 ? -0.106 -10.260 -6.037 1.00 84.31 150 LEU A O 1
ATOM 1097 N N . ALA A 1 151 ? -0.767 -12.207 -5.125 1.00 84.81 151 ALA A N 1
ATOM 1098 C CA . ALA A 1 151 ? -0.468 -13.009 -6.306 1.00 84.81 151 ALA A CA 1
ATOM 1099 C C . ALA A 1 151 ? -1.308 -12.559 -7.512 1.00 84.81 151 ALA A C 1
ATOM 1101 O O . ALA A 1 151 ? -0.777 -12.404 -8.608 1.00 84.81 151 ALA A O 1
ATOM 1102 N N . TYR A 1 152 ? -2.595 -12.275 -7.303 1.00 85.50 152 TYR A N 1
ATOM 1103 C CA . TYR A 1 152 ? -3.485 -11.764 -8.342 1.00 85.50 152 TYR A CA 1
ATOM 1104 C C . TYR A 1 152 ? -3.024 -10.406 -8.896 1.00 85.50 152 TYR A C 1
ATOM 1106 O O . TYR A 1 152 ? -2.937 -10.240 -10.113 1.00 85.50 152 TYR A O 1
ATOM 1114 N N . ALA A 1 153 ? -2.657 -9.459 -8.025 1.00 81.12 153 ALA A N 1
ATOM 1115 C CA . ALA A 1 153 ? -2.127 -8.157 -8.435 1.00 81.12 153 ALA A CA 1
ATOM 1116 C C . ALA A 1 153 ? -0.828 -8.296 -9.250 1.00 81.12 153 ALA A C 1
ATOM 1118 O O . ALA A 1 153 ? -0.668 -7.644 -10.281 1.00 81.12 153 ALA A O 1
ATOM 1119 N N . MET A 1 154 ? 0.065 -9.200 -8.836 1.00 80.19 154 MET A N 1
ATOM 1120 C CA . MET A 1 154 ? 1.305 -9.496 -9.557 1.00 80.19 154 MET A CA 1
ATOM 1121 C C . MET A 1 154 ? 1.065 -10.132 -10.928 1.00 80.19 154 MET A C 1
ATOM 1123 O O . MET A 1 154 ? 1.722 -9.761 -11.898 1.00 80.19 154 MET A O 1
ATOM 1127 N N . ILE A 1 155 ? 0.106 -11.055 -11.041 1.00 82.12 155 ILE A N 1
ATOM 1128 C CA . ILE A 1 155 ? -0.260 -11.673 -12.324 1.00 82.12 155 ILE A CA 1
ATOM 1129 C C . ILE A 1 155 ? -0.793 -10.613 -13.295 1.00 82.12 155 ILE A C 1
ATOM 1131 O O . ILE A 1 155 ? -0.407 -10.609 -14.464 1.00 82.12 155 ILE A O 1
ATOM 1135 N N . PHE A 1 156 ? -1.631 -9.688 -12.817 1.00 79.56 156 PHE A N 1
ATOM 1136 C CA . PHE A 1 156 ? -2.154 -8.590 -13.636 1.00 79.56 156 PHE A CA 1
ATOM 1137 C C . PHE A 1 156 ? -1.050 -7.679 -14.166 1.00 79.56 156 PHE A C 1
ATOM 1139 O O . PHE A 1 156 ? -1.063 -7.303 -15.337 1.00 79.56 156 PHE A O 1
ATOM 1146 N N . ILE A 1 157 ? -0.070 -7.376 -13.322 1.00 76.56 157 ILE A N 1
ATOM 1147 C CA . ILE A 1 157 ? 1.071 -6.551 -13.699 1.00 76.56 157 ILE A CA 1
ATOM 1148 C C . ILE A 1 157 ? 1.979 -7.271 -14.715 1.00 76.56 157 ILE A C 1
ATOM 1150 O O . ILE A 1 157 ? 2.398 -6.660 -15.690 1.00 76.56 157 ILE A O 1
ATOM 1154 N N . ILE A 1 158 ? 2.263 -8.564 -14.535 1.00 74.44 158 ILE A N 1
ATOM 1155 C CA . ILE A 1 158 ? 3.214 -9.293 -15.395 1.00 74.44 158 ILE A CA 1
ATOM 1156 C C . ILE A 1 158 ? 2.598 -9.693 -16.743 1.00 74.44 158 ILE A C 1
ATOM 1158 O O . ILE A 1 158 ? 3.247 -9.569 -17.782 1.00 74.44 158 ILE A O 1
ATOM 1162 N N . PHE A 1 159 ? 1.372 -10.222 -16.737 1.00 72.38 159 PHE A N 1
ATOM 1163 C CA . PHE A 1 159 ? 0.744 -10.776 -17.940 1.00 72.38 159 PHE A CA 1
ATOM 1164 C C . PHE A 1 159 ? -0.133 -9.758 -18.657 1.00 72.38 159 PHE A C 1
ATOM 1166 O O . PHE A 1 159 ? -0.013 -9.587 -19.865 1.00 72.38 159 PHE A O 1
ATOM 1173 N N . ILE A 1 160 ? -1.031 -9.092 -17.931 1.00 64.50 160 ILE A N 1
ATOM 1174 C CA . ILE A 1 160 ? -2.099 -8.298 -18.553 1.00 64.50 160 ILE A CA 1
ATOM 1175 C C . ILE A 1 160 ? -1.590 -6.915 -18.943 1.00 64.50 160 ILE A C 1
ATOM 1177 O O . ILE A 1 160 ? -1.897 -6.452 -20.037 1.00 64.50 160 ILE A O 1
ATOM 1181 N N . ALA A 1 161 ? -0.756 -6.294 -18.108 1.00 63.62 161 ALA A N 1
ATOM 1182 C CA . ALA A 1 161 ? -0.195 -4.982 -18.412 1.00 63.62 161 ALA A CA 1
ATOM 1183 C C . ALA A 1 161 ? 0.761 -4.998 -19.621 1.00 63.62 161 ALA A C 1
ATOM 1185 O O . ALA A 1 161 ? 0.955 -3.961 -20.241 1.00 63.62 161 ALA A O 1
ATOM 1186 N N . LYS A 1 162 ? 1.318 -6.166 -19.974 1.00 62.41 162 LYS A N 1
ATOM 1187 C CA . LYS A 1 162 ? 2.206 -6.354 -21.132 1.00 62.41 162 LYS A CA 1
ATOM 1188 C C . LYS A 1 162 ? 1.471 -6.742 -22.425 1.00 62.41 162 LYS A C 1
ATOM 1190 O O . LYS A 1 1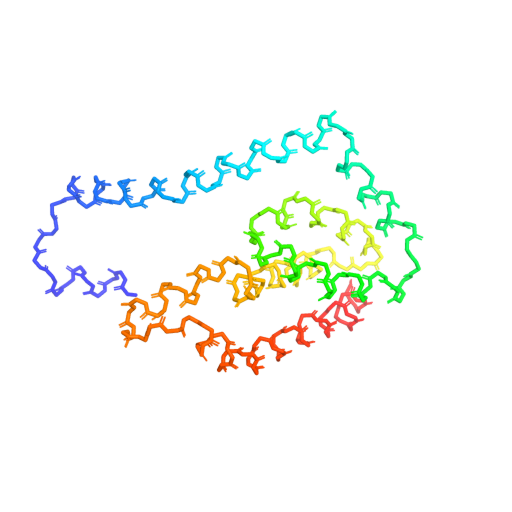62 ? 2.045 -6.638 -23.504 1.00 62.41 162 LYS A O 1
ATOM 1195 N N . ILE A 1 163 ? 0.241 -7.250 -22.313 1.00 58.75 163 ILE A N 1
ATOM 1196 C CA . ILE A 1 163 ? -0.594 -7.676 -23.452 1.00 58.75 163 ILE A CA 1
ATOM 1197 C C . ILE A 1 163 ? -1.368 -6.498 -24.064 1.00 58.75 163 ILE A C 1
ATOM 1199 O O . ILE A 1 163 ? -1.665 -6.532 -25.257 1.00 58.75 163 ILE A O 1
ATOM 1203 N N . TRP A 1 164 ? -1.705 -5.497 -23.249 1.00 48.12 164 TRP A N 1
ATOM 1204 C CA . TRP A 1 164 ? -2.429 -4.279 -23.628 1.00 48.12 164 TRP A CA 1
ATOM 1205 C C . TRP A 1 164 ? -1.498 -3.083 -23.758 1.00 48.12 164 TRP A C 1
ATOM 1207 O O . TRP A 1 164 ? -1.820 -2.210 -24.592 1.00 48.12 164 TRP A O 1
#

pLDDT: mean 76.42, std 9.89, range [48.12, 91.25]

Solvent-accessible surface area (backbone atoms only — not comparable to full-atom values): 8677 Å² total; per-residue (Å²): 116,76,74,62,50,72,79,76,49,77,86,76,56,64,72,58,55,53,50,53,50,54,61,62,44,47,66,57,50,54,53,52,51,55,42,50,52,51,52,48,52,33,52,75,71,43,51,47,56,51,48,32,54,50,39,61,67,42,56,75,76,54,39,57,54,44,50,69,49,51,33,30,57,41,1,10,73,32,28,69,47,24,44,71,61,49,40,62,27,53,41,61,52,42,62,90,28,34,56,67,56,38,47,52,30,52,51,52,39,10,56,56,5,28,46,37,95,81,52,22,53,63,30,46,55,48,20,71,75,72,71,51,92,53,41,63,58,55,32,57,67,43,44,60,62,48,50,52,52,48,53,50,34,50,48,44,49,65,55,51,15,66,74,98

Foldseek 3Di:
DVVVCPPPDDPDPVVVVVVVVVVVCVVVVVVVVVLVVVVVVCVVVCVLVVLLVVLQPDDPVVNLVCLLPVLLQVLLVPLNNSCSRNVVSSLVSLVLFDSVLLSVLSSLSSPLSCLDPDNVPVLVVVCVVVVPPDSVVSSVVCVVVSVVSSVVSSCSSPPVRNVD

Secondary structure (DSSP, 8-state):
-HHHHHHHS----HHHHHHHHHHHHHHHHHHHHHHHHHHHHHHHTTHHHHHHHHHHHS-HHHHHHHHHHHHHHHHTT-HHHHHHHHHHHHHHHTTTS-HHHHHHHHHHHHHHHTTSTTT-HHHHHHHHHHT-S-HHHHHHHHHHHHHHHHHHHHHIIIIIHHH-

Mean predicted aligned error: 9.58 Å